Protein AF-A0A8S2XQX5-F1 (afdb_monomer_lite)

Structure (mmCIF, N/CA/C/O backbone):
data_AF-A0A8S2XQX5-F1
#
_entry.id   AF-A0A8S2XQX5-F1
#
loop_
_atom_site.group_PDB
_atom_site.id
_atom_site.type_symbol
_atom_site.label_atom_id
_atom_site.label_alt_id
_atom_site.label_comp_id
_atom_site.label_asym_id
_atom_site.label_entity_id
_atom_site.label_seq_id
_atom_site.pdbx_PDB_ins_code
_atom_site.Cartn_x
_atom_site.Cartn_y
_atom_site.Cartn_z
_atom_site.occupancy
_atom_site.B_iso_or_equiv
_atom_site.auth_seq_id
_atom_site.auth_comp_id
_atom_site.auth_asym_id
_atom_site.auth_atom_id
_atom_site.pdbx_PDB_model_num
ATOM 1 N N . PRO A 1 1 ? -36.894 -4.055 54.910 1.00 59.56 1 PRO A N 1
ATOM 2 C CA . PRO A 1 1 ? -36.491 -2.644 54.691 1.00 59.56 1 PRO A CA 1
ATOM 3 C C . PRO A 1 1 ? -34.977 -2.365 54.822 1.00 59.56 1 PRO A C 1
ATOM 5 O O . PRO A 1 1 ? -34.494 -1.488 54.121 1.00 59.56 1 PRO A O 1
ATOM 8 N N . ALA A 1 2 ? -34.217 -3.090 55.660 1.00 61.09 2 ALA A N 1
ATOM 9 C CA . ALA A 1 2 ? -32.765 -2.875 55.796 1.00 61.09 2 ALA A CA 1
ATOM 10 C C . ALA A 1 2 ? -31.916 -3.532 54.680 1.00 61.09 2 ALA A C 1
ATOM 12 O O . ALA A 1 2 ? -30.998 -2.898 54.169 1.00 61.09 2 ALA A O 1
ATOM 13 N N . ASN A 1 3 ? -32.265 -4.749 54.235 1.00 60.81 3 ASN A N 1
ATOM 14 C CA . ASN A 1 3 ? -31.512 -5.472 53.189 1.00 60.81 3 ASN A CA 1
ATOM 15 C C . ASN A 1 3 ? -31.600 -4.821 51.793 1.00 60.81 3 ASN A C 1
ATOM 17 O O . ASN A 1 3 ? -30.666 -4.885 51.006 1.00 60.81 3 ASN A O 1
ATOM 21 N N . GLU A 1 4 ? -32.693 -4.121 51.493 1.00 61.12 4 GLU A N 1
ATOM 22 C CA . GLU A 1 4 ? -32.871 -3.422 50.209 1.00 61.12 4 GLU A CA 1
ATOM 23 C C . GLU A 1 4 ? -31.957 -2.194 50.058 1.00 61.12 4 GLU A C 1
ATOM 25 O O . GLU A 1 4 ? -31.647 -1.766 48.945 1.00 61.12 4 GLU A O 1
ATOM 30 N N . ALA A 1 5 ? -31.541 -1.594 51.177 1.00 65.00 5 ALA A N 1
ATOM 31 C CA . ALA A 1 5 ? -30.662 -0.430 51.179 1.00 65.00 5 ALA A CA 1
ATOM 32 C C . ALA A 1 5 ? -29.190 -0.828 50.983 1.00 65.00 5 ALA A C 1
ATOM 34 O O . ALA A 1 5 ? -28.454 -0.108 50.305 1.00 65.00 5 ALA A O 1
ATOM 35 N N . SER A 1 6 ? -28.769 -1.981 51.520 1.00 67.25 6 SER A N 1
ATOM 36 C CA . SER A 1 6 ? -27.422 -2.520 51.295 1.00 67.25 6 SER A CA 1
ATOM 37 C C . SER A 1 6 ? -27.216 -2.955 49.845 1.00 67.25 6 SER A C 1
ATOM 39 O O . SER A 1 6 ? -26.185 -2.625 49.262 1.00 67.25 6 SER A O 1
ATOM 41 N N . ASP A 1 7 ? -28.220 -3.585 49.229 1.00 69.06 7 ASP A N 1
ATOM 42 C CA . ASP A 1 7 ? -28.148 -4.014 47.826 1.00 69.06 7 ASP A CA 1
ATOM 43 C C . ASP A 1 7 ? -28.052 -2.828 46.855 1.00 69.06 7 ASP A C 1
ATOM 45 O O . ASP A 1 7 ? -27.303 -2.871 45.878 1.00 69.06 7 ASP A O 1
ATOM 49 N N . LYS A 1 8 ? -28.749 -1.718 47.138 1.00 75.94 8 LYS A N 1
ATOM 50 C CA . LYS A 1 8 ? -28.641 -0.482 46.339 1.00 75.94 8 LYS A CA 1
ATOM 51 C C . LYS A 1 8 ? -27.250 0.145 46.414 1.00 75.94 8 LYS A C 1
ATOM 53 O O . LYS A 1 8 ? -26.773 0.683 45.414 1.00 75.94 8 LYS A O 1
ATOM 58 N N . LYS A 1 9 ? -26.603 0.081 47.581 1.00 75.19 9 LYS A N 1
ATOM 59 C CA . LYS A 1 9 ? -25.247 0.608 47.780 1.00 75.19 9 LYS A CA 1
ATOM 60 C C . LYS A 1 9 ? -24.219 -0.200 46.982 1.00 75.19 9 LYS A C 1
ATOM 62 O O . LYS A 1 9 ? -23.467 0.379 46.203 1.00 75.19 9 LYS A O 1
ATOM 67 N N . ASP A 1 10 ? -24.279 -1.525 47.076 1.00 81.56 10 ASP A N 1
ATOM 68 C CA . ASP A 1 10 ? -23.412 -2.444 46.324 1.00 81.56 10 ASP A CA 1
ATOM 69 C C . ASP A 1 10 ? -23.636 -2.337 44.798 1.00 81.56 10 ASP A C 1
ATOM 71 O O . ASP A 1 10 ? -22.703 -2.365 43.990 1.00 81.56 10 ASP A O 1
ATOM 75 N N . GLN A 1 11 ? -24.880 -2.098 44.369 1.00 89.44 11 GLN A N 1
ATOM 76 C CA . GLN A 1 11 ? -25.195 -1.861 42.959 1.00 89.44 11 GLN A CA 1
ATOM 77 C C . GLN A 1 11 ? -24.557 -0.571 42.413 1.00 89.44 11 GLN A C 1
ATOM 79 O O . GLN A 1 11 ? -24.152 -0.533 41.246 1.00 89.44 11 GLN A O 1
ATOM 84 N N . LEU A 1 12 ? -24.462 0.486 43.224 1.00 90.38 12 LEU A N 1
ATOM 85 C CA . LEU A 1 12 ? -23.850 1.750 42.814 1.00 90.38 12 LEU A CA 1
ATOM 86 C C . LEU A 1 12 ? -22.335 1.600 42.636 1.00 90.38 12 LEU A C 1
ATOM 88 O O . LEU A 1 12 ? -21.790 2.042 41.625 1.00 90.38 12 LEU A O 1
ATOM 92 N N . GLU A 1 13 ? -21.677 0.906 43.562 1.00 91.06 13 GLU A N 1
ATOM 93 C CA . GLU A 1 13 ? -20.238 0.623 43.518 1.00 91.06 13 GLU A CA 1
ATOM 94 C C . GLU A 1 13 ? -19.864 -0.216 42.279 1.00 91.06 13 GLU A C 1
ATOM 96 O O . GLU A 1 13 ? -18.925 0.109 41.539 1.00 91.06 13 GLU A O 1
AT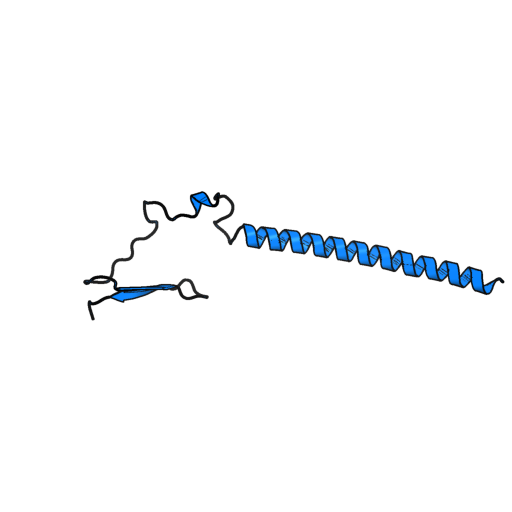OM 101 N N . LYS A 1 14 ? -20.664 -1.242 41.961 1.00 92.00 14 LYS A N 1
ATOM 102 C CA . LYS A 1 14 ? -20.502 -2.078 40.754 1.00 92.00 14 LYS A CA 1
ATOM 103 C C . LYS A 1 14 ? -20.717 -1.309 39.446 1.00 92.00 14 LYS A C 1
ATOM 105 O O . LYS A 1 14 ? -19.993 -1.516 38.466 1.00 92.00 14 LYS A O 1
ATOM 110 N N . LYS A 1 15 ? -21.703 -0.407 39.402 1.00 94.19 15 LYS A N 1
ATOM 111 C CA . LYS A 1 15 ? -21.934 0.458 38.233 1.00 94.19 15 LYS A CA 1
ATOM 112 C C . LYS A 1 15 ? -20.791 1.449 38.052 1.00 94.19 15 LYS A C 1
ATOM 114 O O . LYS A 1 15 ? -20.290 1.588 36.942 1.00 94.19 15 LYS A O 1
ATOM 119 N N . TRP A 1 16 ? -20.344 2.083 39.131 1.00 95.62 16 TRP A N 1
ATOM 120 C CA . TRP A 1 16 ? -19.272 3.074 39.103 1.00 95.62 16 TRP A CA 1
ATOM 121 C C . TRP A 1 16 ? -17.947 2.488 38.597 1.00 95.62 16 TRP A C 1
ATOM 123 O O . TRP A 1 16 ? -17.345 3.015 37.662 1.00 95.62 16 TRP A O 1
ATOM 133 N N . THR A 1 17 ? -17.534 1.338 39.135 1.00 95.44 17 THR A N 1
ATOM 134 C CA . THR A 1 17 ? -16.339 0.613 38.663 1.00 95.44 17 THR A CA 1
ATOM 135 C C . THR A 1 17 ? -16.444 0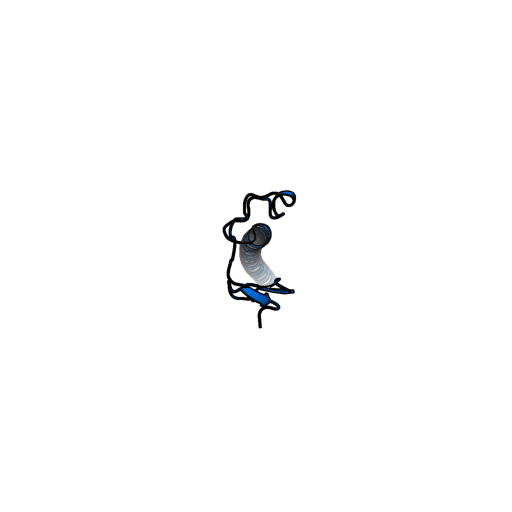.213 37.189 1.00 95.44 17 THR A C 1
ATOM 137 O O . THR A 1 17 ? -15.474 0.334 36.437 1.00 95.44 17 THR A O 1
ATOM 140 N N . SER A 1 18 ? -17.633 -0.204 36.745 1.00 95.50 18 SER A N 1
ATOM 141 C CA . SER A 1 18 ? -17.889 -0.523 35.338 1.00 95.50 18 SER A CA 1
ATOM 142 C C . SER A 1 18 ? -17.796 0.706 34.433 1.00 95.50 18 SER A C 1
ATOM 144 O O . SER A 1 18 ? -17.175 0.617 33.375 1.00 95.50 18 SER A O 1
ATOM 146 N N . VAL A 1 19 ? -18.362 1.846 34.845 1.00 97.12 19 VAL A N 1
ATOM 147 C CA . VAL A 1 19 ? -18.305 3.108 34.090 1.00 97.12 19 VAL A CA 1
ATOM 148 C C . VAL A 1 19 ? -16.860 3.558 33.904 1.00 97.12 19 VAL A C 1
ATOM 150 O O . VAL A 1 19 ? -16.455 3.788 32.769 1.00 97.12 19 VAL A O 1
ATOM 153 N N . ILE A 1 20 ? -16.055 3.590 34.969 1.00 97.31 20 ILE A N 1
ATOM 154 C CA . ILE A 1 20 ? -14.642 3.996 34.884 1.00 97.31 20 ILE A CA 1
ATOM 155 C C . ILE A 1 20 ? -13.859 3.071 33.947 1.00 97.31 20 ILE A C 1
ATOM 157 O O . ILE A 1 20 ? -13.102 3.527 33.090 1.00 97.31 20 ILE A O 1
ATOM 161 N N . ARG A 1 21 ? -14.055 1.754 34.076 1.00 97.56 21 ARG A N 1
ATOM 162 C CA . ARG A 1 21 ? -13.383 0.770 33.219 1.00 97.56 21 ARG A CA 1
ATOM 163 C C . ARG A 1 21 ? -13.763 0.943 31.747 1.00 97.56 21 ARG A C 1
ATOM 165 O O . ARG A 1 21 ? -12.907 0.792 30.877 1.00 97.56 21 ARG A O 1
ATOM 172 N N . LEU A 1 22 ? -15.032 1.229 31.462 1.00 97.62 22 LEU A N 1
ATOM 173 C CA . LEU A 1 22 ? -15.507 1.462 30.100 1.00 97.62 22 LEU A CA 1
ATOM 174 C C . LEU A 1 22 ? -14.996 2.791 29.546 1.00 97.62 22 LEU A C 1
ATOM 176 O O . LEU A 1 22 ? -14.519 2.798 28.420 1.00 97.62 22 LEU A O 1
ATOM 180 N N . GLN A 1 23 ? -15.004 3.869 30.332 1.00 97.06 23 GLN A N 1
ATOM 181 C CA . GLN A 1 23 ? -14.429 5.158 29.933 1.00 97.06 23 GLN A CA 1
ATOM 182 C C . GLN A 1 23 ? -12.945 5.031 29.585 1.00 97.06 23 GLN A C 1
ATOM 184 O O . GLN A 1 23 ? -12.528 5.512 28.536 1.00 97.06 23 GLN A O 1
ATOM 189 N N . LYS A 1 24 ? -12.169 4.301 30.398 1.00 97.56 24 LYS A N 1
ATOM 190 C CA . LYS A 1 24 ? -10.770 3.992 30.079 1.00 97.56 24 LYS A CA 1
ATOM 191 C C . LYS A 1 24 ? -10.648 3.254 28.745 1.00 97.56 24 LYS A C 1
ATOM 193 O O . LYS A 1 24 ? -9.843 3.636 27.908 1.00 97.56 24 LYS A O 1
ATOM 198 N N . LYS A 1 25 ? -11.472 2.225 28.525 1.00 97.31 25 LYS A N 1
ATOM 199 C CA . LYS A 1 25 ? -11.435 1.459 27.274 1.00 97.31 25 LYS A CA 1
ATOM 200 C C . LYS A 1 25 ? -11.844 2.296 26.060 1.00 97.31 25 LYS A C 1
ATOM 202 O O . LYS A 1 25 ? -11.276 2.093 24.996 1.00 97.31 25 LYS A O 1
ATOM 207 N N . VAL A 1 26 ? -12.807 3.205 26.207 1.00 98.00 26 VAL A N 1
ATOM 208 C CA . VAL A 1 26 ? -13.199 4.146 25.149 1.00 98.00 26 VAL A CA 1
ATOM 209 C C . VAL A 1 26 ? -12.028 5.061 24.808 1.00 98.00 26 VAL A C 1
ATOM 211 O O . VAL A 1 26 ? -11.639 5.089 23.649 1.00 98.00 26 VAL A O 1
ATOM 214 N N . MET A 1 27 ? -11.400 5.691 25.804 1.00 97.81 27 MET A N 1
ATOM 215 C CA . MET A 1 27 ? -10.213 6.528 25.586 1.00 97.81 27 MET A CA 1
ATOM 216 C C . MET A 1 27 ? -9.079 5.756 24.897 1.00 97.81 27 MET A C 1
ATOM 218 O O . MET A 1 27 ? -8.562 6.212 23.884 1.00 97.81 27 MET A O 1
ATOM 222 N N . ASP A 1 28 ? -8.740 4.557 25.384 1.00 97.19 28 ASP A N 1
ATOM 223 C CA . ASP A 1 28 ? -7.686 3.726 24.785 1.00 97.19 28 ASP A CA 1
ATOM 224 C C . ASP A 1 28 ? -7.998 3.364 23.317 1.00 97.19 28 ASP A C 1
ATOM 226 O O . ASP A 1 28 ? -7.096 3.274 22.482 1.00 97.19 28 ASP A O 1
ATOM 230 N N . LEU A 1 29 ? -9.272 3.116 22.988 1.00 96.31 29 LEU A N 1
ATOM 231 C CA . LEU A 1 29 ? -9.701 2.801 21.623 1.00 96.31 29 LEU A CA 1
ATOM 232 C C . LEU A 1 29 ? -9.709 4.036 20.721 1.00 96.31 29 LEU A C 1
ATOM 234 O O . LEU A 1 29 ? -9.288 3.931 19.572 1.00 96.31 29 LEU A O 1
ATOM 238 N N . GLU A 1 30 ? -10.150 5.186 21.224 1.00 96.19 30 GLU A N 1
ATOM 239 C CA . GLU A 1 30 ? -10.120 6.456 20.495 1.00 96.19 30 GLU A CA 1
ATOM 240 C C . GLU A 1 30 ? -8.681 6.867 20.158 1.00 96.19 30 GLU A C 1
ATOM 242 O O . GLU A 1 30 ? -8.415 7.260 19.023 1.00 96.19 30 GLU A O 1
ATOM 247 N N . THR A 1 31 ? -7.730 6.686 21.083 1.00 96.38 31 THR A N 1
ATOM 248 C CA . THR A 1 31 ? -6.299 6.910 20.817 1.00 96.38 31 THR A CA 1
ATOM 249 C C . THR A 1 31 ? -5.779 5.993 19.711 1.00 96.38 31 THR A C 1
ATOM 251 O O . THR A 1 31 ? -5.195 6.479 18.746 1.00 96.38 31 THR A O 1
ATOM 254 N N . LYS A 1 32 ? -6.050 4.683 19.787 1.00 92.50 32 LYS A N 1
ATOM 255 C CA . LYS A 1 32 ? -5.625 3.727 18.747 1.00 92.50 32 LYS A CA 1
ATOM 256 C C . LYS A 1 32 ? -6.237 4.024 17.383 1.00 92.50 32 LYS A C 1
ATOM 258 O O . LYS A 1 32 ? -5.584 3.845 16.360 1.00 92.50 32 LYS A O 1
ATOM 263 N N . LEU A 1 33 ? -7.500 4.446 17.360 1.00 90.88 33 LEU A N 1
ATOM 264 C CA . LEU A 1 33 ? -8.183 4.817 16.126 1.00 90.88 33 LEU A CA 1
ATOM 265 C C . LEU A 1 33 ? -7.538 6.059 15.513 1.00 90.88 33 LEU A C 1
ATOM 267 O O . LEU A 1 33 ? -7.285 6.072 14.313 1.00 90.88 33 LEU A O 1
ATOM 271 N N . HIS A 1 34 ? -7.219 7.061 16.332 1.00 90.44 34 HIS A N 1
ATOM 272 C CA . HIS A 1 34 ? -6.519 8.258 15.882 1.00 90.44 34 HIS A CA 1
ATOM 273 C C . HIS A 1 34 ? -5.130 7.931 15.309 1.00 90.44 34 HIS A C 1
ATOM 275 O O . HIS A 1 34 ? -4.809 8.393 14.218 1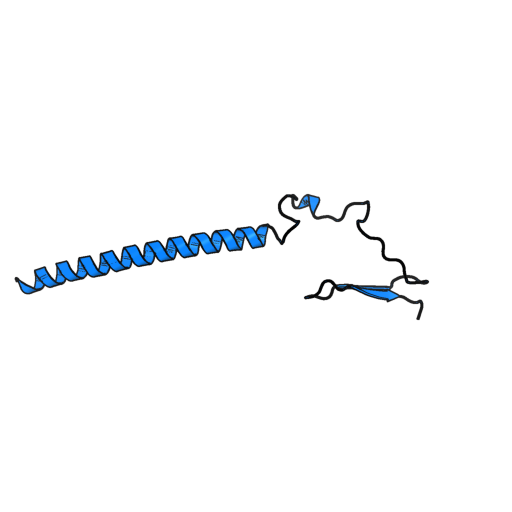.00 90.44 34 HIS A O 1
ATOM 281 N N . GLU A 1 35 ? -4.338 7.094 15.985 1.00 85.75 35 GLU A N 1
ATOM 282 C CA . GLU A 1 35 ? -3.030 6.628 15.495 1.00 85.75 35 GLU A CA 1
ATOM 283 C C . GLU A 1 35 ? -3.155 5.894 14.151 1.00 85.75 35 GLU A C 1
ATOM 285 O O . GLU A 1 35 ? -2.512 6.273 13.173 1.00 85.75 35 GLU A O 1
ATOM 290 N N . ALA A 1 36 ? -4.051 4.907 14.055 1.00 81.06 36 ALA A N 1
ATOM 291 C CA . ALA A 1 36 ? -4.269 4.153 12.819 1.00 81.06 36 ALA A CA 1
ATOM 292 C C . ALA A 1 36 ? -4.782 5.040 11.668 1.00 81.06 36 ALA A C 1
ATOM 294 O O . ALA A 1 36 ? -4.392 4.870 10.511 1.00 81.06 36 ALA A O 1
ATOM 295 N N . GLN A 1 37 ? -5.652 6.010 11.967 1.00 79.44 37 GLN A N 1
ATOM 296 C CA . GLN A 1 37 ? -6.157 6.964 10.982 1.00 79.44 37 GLN A CA 1
ATOM 297 C C . GLN A 1 37 ? -5.057 7.923 10.509 1.00 79.44 37 GLN A C 1
ATOM 299 O O . GLN A 1 37 ? -5.004 8.255 9.320 1.00 79.44 37 GLN A O 1
ATOM 304 N N . GLN A 1 38 ? -4.160 8.341 11.404 1.00 74.19 38 GLN A N 1
ATOM 305 C CA . GLN A 1 38 ? -2.973 9.106 11.036 1.00 74.19 38 GLN A CA 1
ATOM 306 C C . GLN A 1 38 ? -2.051 8.283 10.133 1.00 74.19 38 GLN A C 1
ATOM 308 O O . GLN A 1 38 ? -1.717 8.751 9.050 1.00 74.19 38 GLN A O 1
ATOM 313 N N . GLU A 1 39 ? -1.724 7.040 10.486 1.00 68.69 39 GLU A N 1
ATOM 314 C CA . GLU A 1 39 ? -0.885 6.159 9.658 1.00 68.69 39 GLU A CA 1
ATOM 315 C C . GLU A 1 39 ? -1.468 5.927 8.253 1.00 68.69 39 GLU A C 1
ATOM 317 O O . GLU A 1 39 ? -0.746 5.995 7.252 1.00 68.69 39 GLU A O 1
ATOM 322 N N . ALA A 1 40 ? -2.785 5.713 8.154 1.00 66.19 40 ALA A N 1
ATOM 323 C CA . ALA A 1 40 ? -3.480 5.543 6.878 1.00 66.19 40 ALA A CA 1
ATOM 324 C C . ALA A 1 40 ? -3.466 6.820 6.020 1.00 66.19 40 ALA A C 1
ATOM 326 O O . ALA A 1 40 ? -3.318 6.746 4.799 1.00 66.19 40 ALA A O 1
ATOM 327 N N . THR A 1 41 ? -3.590 7.989 6.652 1.00 62.38 41 THR A N 1
ATOM 328 C CA . THR A 1 41 ? -3.518 9.292 5.972 1.00 62.38 41 THR A CA 1
ATOM 329 C C . THR A 1 41 ? -2.097 9.589 5.492 1.00 62.38 41 THR A C 1
ATOM 331 O O . THR A 1 41 ? -1.899 10.149 4.414 1.00 62.38 41 THR A O 1
ATOM 334 N N . VAL A 1 42 ? -1.103 9.183 6.277 1.00 57.59 42 VAL A N 1
ATOM 335 C CA . VAL A 1 42 ? 0.313 9.461 6.041 1.00 57.59 42 VAL A CA 1
ATOM 336 C C . VAL A 1 42 ? 0.938 8.506 5.024 1.00 57.59 42 VAL A C 1
ATOM 338 O O . VAL A 1 42 ? 1.880 8.885 4.337 1.00 57.59 42 VAL A O 1
ATOM 341 N N . GLY A 1 43 ? 0.405 7.298 4.832 1.00 53.56 43 GLY A N 1
ATOM 342 C CA . GLY A 1 43 ? 0.785 6.442 3.707 1.00 53.56 43 GLY A CA 1
ATOM 343 C C . GLY A 1 43 ? 2.261 6.017 3.693 1.00 53.56 43 GLY A C 1
ATOM 344 O O . GLY A 1 43 ? 2.851 5.881 2.627 1.00 53.56 43 GLY A O 1
ATOM 345 N N . GLY A 1 44 ? 2.884 5.769 4.840 1.00 56.78 44 GLY A N 1
ATOM 346 C CA . GLY A 1 44 ? 4.255 5.255 4.907 1.00 56.78 44 GLY A CA 1
ATOM 347 C C . GLY A 1 44 ? 5.356 6.329 4.873 1.00 56.78 44 GLY A C 1
ATOM 348 O O . GLY A 1 44 ? 5.091 7.509 4.641 1.00 56.78 44 GLY A O 1
ATOM 349 N N . PRO A 1 45 ? 6.628 5.935 5.091 1.00 52.38 45 PRO A N 1
ATOM 350 C CA . PRO A 1 45 ? 7.633 6.755 5.792 1.00 52.38 45 PRO A CA 1
ATOM 351 C C . PRO A 1 45 ? 8.131 8.024 5.077 1.00 52.38 45 PRO A C 1
ATOM 353 O O . PRO A 1 45 ? 9.040 8.687 5.564 1.00 52.38 45 PRO A O 1
ATOM 356 N N . THR A 1 46 ? 7.617 8.349 3.889 1.00 52.66 46 THR A N 1
ATOM 357 C CA . THR A 1 46 ? 8.099 9.478 3.067 1.00 52.66 46 THR A CA 1
ATOM 358 C C . THR A 1 46 ? 6.992 10.374 2.503 1.00 52.66 46 THR A C 1
ATOM 360 O O . THR A 1 46 ? 7.283 11.281 1.721 1.00 52.66 46 THR A O 1
ATOM 363 N N . ARG A 1 47 ? 5.725 10.154 2.880 1.00 53.88 47 ARG A N 1
ATOM 364 C CA . ARG A 1 47 ? 4.559 10.829 2.273 1.00 53.88 47 ARG A CA 1
ATOM 365 C C . ARG A 1 47 ? 3.918 11.921 3.138 1.00 53.88 47 ARG A C 1
ATOM 367 O O . ARG A 1 47 ? 3.081 12.659 2.630 1.00 53.88 47 ARG A O 1
ATOM 374 N N . ASP A 1 48 ? 4.403 12.108 4.365 1.00 51.84 48 ASP A N 1
ATOM 375 C CA . ASP A 1 48 ? 3.851 12.984 5.416 1.00 51.84 48 ASP A CA 1
ATOM 376 C C . ASP A 1 48 ? 3.615 14.464 5.068 1.00 51.84 48 ASP A C 1
ATOM 378 O O . ASP A 1 48 ? 2.891 15.155 5.777 1.00 51.84 48 ASP A O 1
ATOM 382 N N . LYS A 1 49 ? 4.243 15.008 4.020 1.00 53.88 49 LYS A N 1
ATOM 383 C CA . LYS A 1 49 ? 4.229 16.465 3.772 1.00 53.88 49 LYS A CA 1
ATOM 384 C C . LYS A 1 49 ? 3.681 16.886 2.418 1.00 53.88 49 LYS A C 1
ATOM 386 O O . LYS A 1 49 ? 3.775 18.062 2.087 1.00 53.88 49 LYS A O 1
ATOM 391 N N . ARG A 1 50 ? 3.160 15.953 1.619 1.00 56.56 50 ARG A N 1
ATOM 392 C CA . ARG A 1 50 ? 2.751 16.258 0.244 1.00 56.56 50 ARG A CA 1
ATOM 393 C C . ARG A 1 50 ? 1.242 16.403 0.145 1.00 56.56 50 ARG A C 1
ATOM 395 O O . ARG A 1 50 ? 0.519 15.443 0.409 1.00 56.56 50 ARG A O 1
ATOM 402 N N . LEU A 1 51 ? 0.781 17.585 -0.270 1.00 63.66 51 LEU A N 1
ATOM 403 C CA . LEU A 1 51 ? -0.623 17.810 -0.637 1.00 63.66 51 LEU A CA 1
ATOM 404 C C . LEU A 1 51 ? -1.017 16.814 -1.749 1.00 63.66 51 LEU A C 1
ATOM 406 O O . LEU A 1 51 ? -0.145 16.427 -2.528 1.00 63.66 51 LEU A O 1
ATOM 410 N N . PRO A 1 52 ? -2.292 16.409 -1.897 1.00 64.38 52 PRO A N 1
ATOM 411 C CA . PRO A 1 52 ? -2.705 15.455 -2.938 1.00 64.38 52 PRO A CA 1
ATOM 412 C C . PRO A 1 52 ? -2.249 15.834 -4.360 1.00 64.38 52 PRO A C 1
ATOM 414 O O . PRO A 1 52 ? -1.890 14.972 -5.159 1.00 64.38 52 PRO A O 1
ATOM 417 N N . THR A 1 53 ? -2.168 17.134 -4.659 1.00 66.25 53 THR A N 1
ATOM 418 C CA . THR A 1 53 ? -1.651 17.684 -5.927 1.00 66.25 53 THR A CA 1
ATOM 419 C C . THR A 1 53 ? -0.157 17.396 -6.158 1.00 66.25 53 THR A C 1
ATOM 421 O O . THR A 1 53 ? 0.329 17.418 -7.286 1.00 66.25 53 THR A O 1
ATOM 424 N N . GLU A 1 54 ? 0.598 17.108 -5.102 1.00 66.31 54 GLU A N 1
ATOM 425 C CA . GLU A 1 54 ? 2.037 16.826 -5.127 1.00 66.31 54 GLU A CA 1
ATOM 426 C C . GLU A 1 54 ? 2.362 15.326 -5.172 1.00 66.31 54 GLU A C 1
ATOM 428 O O . GLU A 1 54 ? 3.534 14.944 -5.141 1.00 66.31 54 GLU A O 1
ATOM 433 N N . TRP A 1 55 ? 1.344 14.462 -5.240 1.00 69.69 55 TRP A N 1
ATOM 434 C CA . TRP A 1 55 ? 1.522 13.013 -5.379 1.00 69.69 55 TRP A CA 1
ATOM 435 C C . TRP A 1 55 ? 1.826 12.583 -6.817 1.00 69.69 55 TRP A C 1
ATOM 437 O O . TRP A 1 55 ? 2.259 11.454 -7.040 1.00 69.69 55 TRP A O 1
ATOM 447 N N . VAL A 1 56 ? 1.626 13.476 -7.788 1.00 76.75 56 VAL A N 1
ATOM 448 C CA . VAL A 1 56 ? 1.933 13.219 -9.197 1.00 76.75 56 VAL A CA 1
ATOM 449 C C . VAL A 1 56 ? 3.457 13.139 -9.376 1.00 76.75 56 VAL A C 1
ATOM 451 O O . VAL A 1 56 ? 4.150 14.086 -8.992 1.00 76.75 56 VAL A O 1
ATOM 454 N N . PRO A 1 57 ? 4.005 12.052 -9.957 1.00 77.12 57 PRO A N 1
ATOM 455 C CA . PRO A 1 57 ? 5.411 11.992 -10.342 1.00 77.12 57 PRO A CA 1
ATOM 456 C C . 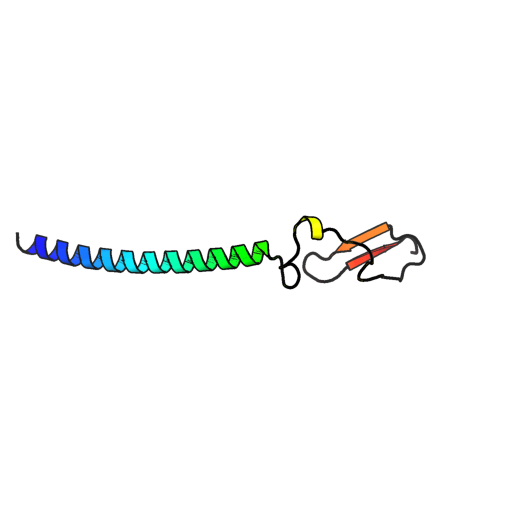PRO A 1 57 ? 5.749 13.172 -11.256 1.00 77.12 57 PRO A C 1
ATOM 458 O O . PRO A 1 57 ? 5.170 13.317 -12.331 1.00 77.12 57 PRO A O 1
ATOM 461 N N . ARG A 1 58 ? 6.654 14.046 -10.808 1.00 77.44 58 ARG A N 1
ATOM 462 C CA . ARG A 1 58 ? 7.126 15.191 -11.592 1.00 77.44 58 ARG A CA 1
ATOM 463 C C . ARG A 1 58 ? 8.535 14.916 -12.109 1.00 77.44 58 ARG A C 1
ATOM 465 O O . ARG A 1 58 ? 9.323 14.340 -11.358 1.00 77.44 58 ARG A O 1
ATOM 472 N N . PRO A 1 59 ? 8.867 15.360 -13.330 1.00 77.56 59 PRO A N 1
ATOM 473 C CA . PRO A 1 59 ? 10.254 15.445 -13.758 1.00 77.56 59 PRO A CA 1
ATOM 474 C C . PRO A 1 59 ? 11.082 16.316 -12.788 1.00 77.56 59 PRO A C 1
ATOM 476 O O . PRO A 1 59 ? 10.540 17.280 -12.232 1.00 77.56 59 PRO A O 1
ATOM 479 N N . PRO A 1 60 ? 12.381 16.028 -12.603 1.00 84.44 60 PRO A N 1
ATOM 480 C CA . PRO A 1 60 ? 13.110 14.890 -13.169 1.00 84.44 60 PRO A CA 1
ATOM 481 C C . PRO A 1 60 ? 12.780 13.571 -12.452 1.00 84.44 60 PRO A C 1
ATOM 483 O O . PRO A 1 60 ? 12.535 13.537 -11.244 1.00 84.44 60 PRO A O 1
ATOM 486 N N . GLU A 1 61 ? 12.771 12.473 -13.203 1.00 86.19 61 GLU A N 1
ATOM 487 C CA . GLU A 1 61 ? 12.602 11.127 -12.671 1.00 86.19 61 GLU A CA 1
ATOM 488 C C . GLU A 1 61 ? 13.688 10.792 -11.643 1.00 86.19 61 GLU A C 1
ATOM 490 O O . GLU A 1 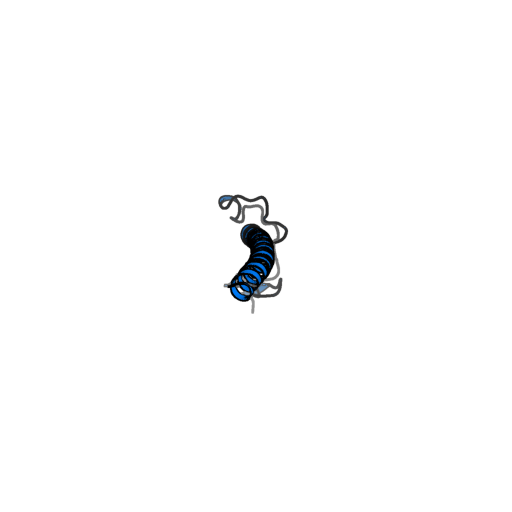61 ? 14.861 11.129 -11.787 1.00 86.19 61 GLU A O 1
ATOM 495 N N . LYS A 1 62 ? 13.295 10.109 -10.565 1.00 85.62 62 LYS A N 1
ATOM 496 C CA . LYS A 1 62 ? 14.237 9.732 -9.504 1.00 85.62 62 LYS A CA 1
ATOM 497 C C . LYS A 1 62 ? 15.189 8.614 -9.941 1.00 85.62 62 LYS A C 1
ATOM 499 O O . LYS A 1 62 ? 16.307 8.537 -9.440 1.00 85.62 62 LYS A O 1
ATOM 504 N N . PHE A 1 63 ? 14.721 7.729 -10.816 1.00 87.75 63 PHE A N 1
ATOM 505 C CA . PHE A 1 63 ? 15.456 6.561 -11.284 1.00 87.75 63 PHE A CA 1
ATOM 506 C C . PHE A 1 63 ? 15.174 6.338 -12.766 1.00 87.75 63 PHE A C 1
ATOM 508 O O . PHE A 1 63 ? 14.021 6.399 -13.189 1.00 87.75 63 PHE A O 1
ATOM 515 N N . GLU A 1 64 ? 16.223 6.012 -13.514 1.00 90.19 64 GLU A N 1
ATOM 516 C CA . GLU A 1 64 ? 16.155 5.599 -14.911 1.00 90.19 64 GLU A CA 1
ATOM 517 C C . GLU A 1 64 ? 16.707 4.168 -15.004 1.00 90.19 64 GLU A C 1
ATOM 519 O O . GLU A 1 64 ? 17.853 3.912 -14.630 1.00 90.19 64 GLU A O 1
ATOM 524 N N . LEU A 1 65 ? 15.880 3.215 -15.443 1.00 90.81 65 LEU A N 1
ATOM 525 C CA . LEU A 1 65 ? 16.267 1.808 -15.580 1.00 90.81 65 LEU A CA 1
ATOM 526 C C . LEU A 1 65 ? 16.578 1.510 -17.049 1.00 90.81 65 LEU A C 1
ATOM 528 O O . LEU A 1 65 ? 15.693 1.592 -17.897 1.00 90.81 65 LEU A O 1
ATOM 532 N N . LYS A 1 66 ? 17.832 1.152 -17.343 1.00 91.38 66 LYS A N 1
ATOM 533 C CA . LYS A 1 66 ? 18.305 0.799 -18.692 1.00 91.38 66 LYS A CA 1
ATOM 534 C C . LYS A 1 66 ? 18.660 -0.679 -18.736 1.00 91.38 66 LYS A C 1
ATOM 536 O O . LYS A 1 66 ? 19.377 -1.158 -17.862 1.00 91.38 66 LYS A O 1
ATOM 541 N N . GLY A 1 67 ? 18.180 -1.390 -19.752 1.00 90.00 67 GLY A N 1
ATOM 542 C CA . GLY A 1 67 ? 18.471 -2.817 -19.906 1.00 90.00 67 GLY A CA 1
ATOM 543 C C . GLY A 1 67 ? 17.987 -3.405 -21.226 1.00 90.00 67 GLY A C 1
ATOM 544 O O . GLY A 1 67 ? 18.738 -4.136 -21.863 1.00 90.00 67 GLY A O 1
ATOM 545 N N . HIS A 1 68 ? 16.778 -3.043 -21.655 1.00 93.88 68 HIS A N 1
ATOM 546 C CA . HIS A 1 68 ? 16.213 -3.527 -22.913 1.00 93.88 68 HIS A CA 1
ATOM 547 C C . HIS A 1 68 ? 16.809 -2.830 -24.139 1.00 93.88 68 HIS A C 1
ATOM 549 O O . HIS A 1 68 ? 17.209 -1.663 -24.062 1.00 93.88 68 HIS A O 1
ATOM 555 N N . ARG A 1 69 ? 16.873 -3.556 -25.259 1.00 93.69 69 ARG A N 1
ATOM 556 C CA . ARG A 1 69 ? 17.325 -3.028 -26.563 1.00 93.69 69 ARG A CA 1
ATOM 557 C C . ARG A 1 69 ? 16.172 -2.543 -27.434 1.00 93.69 69 ARG A C 1
ATOM 559 O O . ARG A 1 69 ? 16.359 -1.600 -28.197 1.00 93.69 69 ARG A O 1
ATOM 566 N N . ASP A 1 70 ? 15.005 -3.148 -27.255 1.00 93.56 70 ASP A N 1
ATOM 567 C CA . ASP A 1 70 ? 13.769 -2.842 -27.969 1.00 93.56 70 ASP A CA 1
ATOM 568 C C . ASP A 1 70 ? 12.709 -2.255 -27.013 1.00 93.56 70 ASP A C 1
ATOM 570 O O . ASP A 1 70 ? 12.906 -2.236 -25.785 1.00 93.56 70 ASP A O 1
ATOM 574 N N . PRO A 1 71 ? 11.588 -1.719 -27.536 1.00 94.12 71 PRO A N 1
ATOM 575 C CA . PRO A 1 71 ? 10.572 -1.058 -26.724 1.00 94.12 71 PRO A CA 1
ATOM 576 C C . PRO A 1 71 ? 10.019 -1.933 -25.592 1.00 94.12 71 PRO A C 1
ATOM 578 O O . PRO A 1 71 ? 9.692 -3.105 -25.770 1.00 94.12 71 PRO A O 1
ATOM 581 N N . VAL A 1 72 ? 9.868 -1.333 -24.409 1.00 94.31 72 VAL A N 1
ATOM 582 C CA . VAL A 1 72 ? 9.234 -1.980 -23.252 1.00 94.31 72 VAL A CA 1
ATOM 583 C C . VAL A 1 72 ? 7.721 -2.000 -23.459 1.00 94.31 72 VAL A C 1
ATOM 585 O O . VAL A 1 72 ? 7.089 -0.951 -23.574 1.00 94.31 72 VAL A O 1
ATOM 588 N N . THR A 1 73 ? 7.126 -3.189 -23.466 1.00 94.88 73 THR A N 1
ATOM 589 C CA . THR A 1 73 ? 5.697 -3.405 -23.742 1.00 94.88 73 THR A CA 1
ATOM 590 C C . THR A 1 73 ? 4.851 -3.492 -22.477 1.00 94.88 73 THR A C 1
ATOM 592 O O . THR A 1 73 ? 3.652 -3.203 -22.506 1.00 94.88 73 THR A O 1
ATOM 595 N N . ARG A 1 74 ? 5.442 -3.895 -21.342 1.00 94.00 74 ARG A N 1
ATOM 596 C CA . ARG A 1 74 ? 4.719 -4.027 -20.070 1.00 94.00 74 ARG A CA 1
ATOM 597 C C . ARG A 1 74 ? 5.632 -3.852 -18.862 1.00 94.00 74 ARG A C 1
ATOM 599 O O . ARG A 1 74 ? 6.784 -4.276 -18.868 1.00 94.00 74 ARG A O 1
ATOM 606 N N . VAL A 1 75 ? 5.071 -3.276 -17.799 1.00 94.50 75 VAL A N 1
ATOM 607 C CA . VAL A 1 75 ? 5.714 -3.128 -16.490 1.00 94.50 75 VAL A CA 1
ATOM 608 C C . VAL A 1 75 ? 4.715 -3.490 -15.391 1.00 94.50 75 VAL A C 1
ATOM 610 O O . VAL A 1 75 ? 3.557 -3.078 -15.456 1.00 94.50 75 VAL A O 1
ATOM 613 N N . VAL A 1 76 ? 5.140 -4.266 -14.390 1.00 95.44 76 VAL A N 1
ATOM 614 C CA . VAL A 1 76 ? 4.296 -4.689 -13.257 1.00 95.44 76 VAL A CA 1
ATOM 615 C C . VAL A 1 76 ? 5.075 -4.595 -11.946 1.00 95.44 76 VAL A C 1
ATOM 617 O O . VAL A 1 76 ? 6.209 -5.063 -11.854 1.00 95.44 76 VAL A O 1
ATOM 620 N N . PHE A 1 77 ? 4.449 -4.021 -10.917 1.00 95.12 77 PHE A N 1
ATOM 621 C CA . PHE A 1 77 ? 4.968 -4.016 -9.547 1.00 95.12 77 PHE A CA 1
ATOM 622 C C . PHE A 1 77 ? 4.493 -5.253 -8.785 1.00 95.12 77 PHE A C 1
ATOM 624 O O . PHE A 1 77 ? 3.316 -5.614 -8.854 1.00 95.12 77 PHE A O 1
ATOM 631 N N . HIS A 1 78 ? 5.385 -5.880 -8.018 1.00 94.50 78 HIS A N 1
ATOM 632 C CA . HIS A 1 78 ? 4.981 -6.943 -7.104 1.00 94.50 78 HIS A CA 1
ATOM 633 C C . HIS A 1 78 ? 4.139 -6.349 -5.954 1.00 94.50 78 HIS A C 1
ATOM 635 O O . HIS A 1 78 ? 4.559 -5.362 -5.351 1.00 94.50 78 HIS A O 1
ATOM 641 N N . PRO A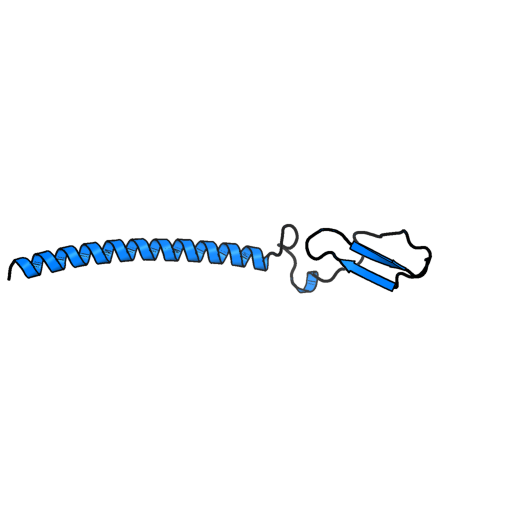 1 79 ? 2.977 -6.930 -5.595 1.00 93.69 79 PRO A N 1
ATOM 642 C CA . PRO A 1 79 ? 2.050 -6.319 -4.634 1.00 93.69 79 PRO A CA 1
ATOM 643 C C . PRO A 1 79 ? 2.599 -6.238 -3.203 1.00 93.69 79 PRO A C 1
ATOM 645 O O . PRO A 1 79 ? 2.108 -5.454 -2.397 1.00 93.69 79 PRO A O 1
ATOM 648 N N . THR A 1 80 ? 3.598 -7.059 -2.875 1.00 92.50 80 THR A N 1
ATOM 649 C CA . THR A 1 80 ? 4.128 -7.187 -1.504 1.00 92.50 80 THR A CA 1
ATOM 650 C C . THR A 1 80 ? 5.602 -6.813 -1.382 1.00 92.50 80 THR A C 1
ATOM 652 O O . THR A 1 80 ? 6.062 -6.470 -0.301 1.00 92.50 80 THR A O 1
ATOM 655 N N . PHE A 1 81 ? 6.364 -6.881 -2.473 1.00 91.75 81 PHE A N 1
ATOM 656 C CA . PHE A 1 81 ? 7.818 -6.722 -2.440 1.00 91.75 81 PHE A CA 1
ATOM 657 C C . PHE A 1 81 ? 8.194 -5.518 -3.284 1.00 91.75 81 PHE A C 1
ATOM 659 O O . PHE A 1 81 ? 7.516 -5.214 -4.263 1.00 91.75 81 PHE A O 1
ATOM 666 N N . SER A 1 82 ? 9.312 -4.882 -2.952 1.00 90.75 82 SER A N 1
ATOM 667 C CA . SER A 1 82 ? 9.901 -3.805 -3.753 1.00 90.75 82 SER A CA 1
ATOM 668 C C . SER A 1 82 ? 10.586 -4.362 -5.006 1.00 90.75 82 SER A C 1
ATOM 670 O O . SER A 1 82 ? 11.784 -4.183 -5.203 1.00 90.75 82 SER A O 1
ATOM 672 N N . LEU A 1 83 ? 9.823 -5.086 -5.825 1.00 92.88 83 LEU A N 1
ATOM 673 C CA . LEU A 1 83 ? 10.251 -5.697 -7.076 1.00 92.88 83 LEU A CA 1
ATOM 674 C C . LEU A 1 83 ? 9.387 -5.179 -8.223 1.00 92.88 83 LEU A C 1
ATOM 676 O O . LEU A 1 83 ? 8.180 -4.972 -8.076 1.00 92.88 83 LEU A O 1
ATOM 680 N N . LEU A 1 84 ? 10.026 -5.010 -9.375 1.00 93.38 84 LEU A N 1
ATOM 681 C CA . LEU A 1 84 ? 9.403 -4.578 -10.614 1.00 93.38 84 LEU A CA 1
ATOM 682 C C . LEU A 1 84 ? 9.844 -5.516 -11.734 1.00 93.38 84 LEU A C 1
ATOM 684 O O . LEU A 1 84 ? 11.034 -5.783 -11.884 1.00 93.38 84 LEU A O 1
ATOM 688 N N . ALA A 1 85 ? 8.878 -6.011 -12.500 1.00 93.94 85 ALA A N 1
ATOM 689 C CA . ALA A 1 85 ? 9.118 -6.794 -13.703 1.00 93.94 85 ALA A CA 1
ATOM 690 C C . ALA A 1 85 ? 8.876 -5.920 -14.941 1.00 93.94 85 ALA A C 1
ATOM 692 O O . ALA A 1 85 ? 7.842 -5.251 -15.025 1.00 93.94 85 ALA A O 1
ATOM 693 N N . SER A 1 86 ? 9.809 -5.946 -15.895 1.00 95.31 86 SER A N 1
ATOM 694 C CA . SER A 1 86 ? 9.689 -5.323 -17.219 1.00 95.31 86 SER A CA 1
ATOM 695 C C . SER A 1 86 ? 9.674 -6.391 -18.316 1.00 95.31 86 SER A C 1
ATOM 697 O O . SER A 1 86 ? 10.338 -7.418 -18.191 1.00 95.31 86 SER A O 1
ATOM 699 N N . ALA A 1 87 ? 8.905 -6.155 -19.378 1.00 94.44 87 ALA A N 1
ATOM 700 C CA . ALA A 1 87 ? 8.857 -6.988 -20.579 1.00 94.44 87 ALA A CA 1
ATOM 701 C C . ALA A 1 87 ? 9.099 -6.125 -21.827 1.00 94.44 87 ALA A C 1
ATOM 703 O O . ALA A 1 87 ? 8.597 -5.002 -21.893 1.00 94.44 87 ALA A O 1
ATOM 704 N N . SER A 1 88 ? 9.844 -6.648 -22.802 1.00 95.75 88 SER A N 1
ATOM 705 C CA . SER A 1 88 ? 10.231 -5.973 -24.051 1.00 95.75 88 SER A CA 1
ATOM 706 C C . SER A 1 88 ? 10.142 -6.939 -25.237 1.00 95.75 88 SER A C 1
ATOM 708 O O . SER A 1 88 ? 9.947 -8.139 -25.044 1.00 95.75 88 SER A O 1
ATOM 710 N N . GLU A 1 89 ? 10.233 -6.394 -26.447 1.00 94.00 89 GLU A N 1
ATOM 711 C CA . GLU A 1 89 ? 10.251 -7.114 -27.729 1.00 94.00 89 GLU A CA 1
ATOM 712 C C . GLU A 1 89 ? 11.660 -7.577 -28.144 1.00 94.00 89 GLU A C 1
ATOM 714 O O . GLU A 1 89 ? 11.826 -8.105 -29.238 1.00 94.00 89 GLU A O 1
ATOM 719 N N . ASP A 1 90 ? 12.672 -7.403 -27.288 1.00 90.19 90 ASP A N 1
ATOM 720 C CA . ASP A 1 90 ? 14.064 -7.798 -27.563 1.00 90.19 90 ASP A CA 1
ATOM 721 C C . ASP A 1 90 ? 14.349 -9.303 -27.402 1.00 90.19 90 ASP A C 1
ATOM 723 O O . ASP A 1 90 ? 15.509 -9.727 -27.459 1.00 90.19 90 ASP A O 1
ATOM 727 N N . ALA A 1 91 ? 13.298 -10.101 -27.198 1.00 71.81 91 ALA A N 1
ATOM 728 C CA . ALA A 1 91 ? 13.337 -11.544 -26.973 1.00 71.81 91 ALA A CA 1
ATOM 729 C C . ALA A 1 91 ? 12.646 -12.328 -28.094 1.00 71.81 91 ALA A C 1
ATOM 731 O O . ALA A 1 91 ? 11.537 -11.925 -28.514 1.00 71.81 91 ALA A O 1
#

InterPro domains:
  IPR001680 WD40 repeat [PS50082] (65-91)
  IPR036322 WD40-repeat-containing domain superfamily [SSF50978] (55-90)
  IPR037190 LIS1, N-terminal [SSF109925] (8-38)

Organism: NCBI:txid1234261

Sequence (91 aa):
PANEASDKKDQLEKKWTSVIRLQKKVMDLETKLHEAQQEATVGGPTRDKRLPTEWVPRPPEKFELKGHRDPVTRVVFHPTFSLLASASEDA

Radius of gyration: 29.4 Å; chains: 1; bounding box: 55×29×84 Å

Secondary structure (DSSP, 8-state):
--HHHHHHHHHHHHHHHHHHHHHHHHHHHHHHHHHHHHHHHHTSTT-TT--GGG-S--SSPS------SS-EEEEEE-SSSS-EEEEES--

pLDDT: mean 82.84, std 14.71, range [51.84, 98.0]

Foldseek 3Di:
DVVVVVVVVVVVVVVVVVVVVVVVVVVVVVVVVVVVVQCVVQPDDPRNPDDPVRVDDDPPDPDDDDDDPADWDDKDQDPPDRDIDIDGPRD